Protein AF-A0A2E4R5D9-F1 (afdb_monomer_lite)

Structure (mmCIF, N/CA/C/O backbone):
data_AF-A0A2E4R5D9-F1
#
_entry.id   AF-A0A2E4R5D9-F1
#
loop_
_atom_site.group_PDB
_atom_site.id
_atom_site.type_symbol
_atom_site.label_atom_id
_atom_site.label_alt_id
_atom_site.label_comp_id
_atom_site.label_asym_id
_atom_site.label_entity_id
_atom_site.label_seq_id
_atom_site.pdbx_PDB_ins_code
_atom_site.Cartn_x
_atom_site.Cartn_y
_atom_site.Cartn_z
_atom_site.occupancy
_atom_site.B_iso_or_equiv
_atom_site.auth_seq_id
_atom_site.auth_comp_id
_atom_site.auth_asym_id
_atom_site.auth_atom_id
_atom_site.pdbx_PDB_model_num
ATOM 1 N N . MET A 1 1 ? -2.037 22.801 -1.295 1.00 39.00 1 MET A N 1
ATOM 2 C CA . MET A 1 1 ? -1.072 21.696 -1.460 1.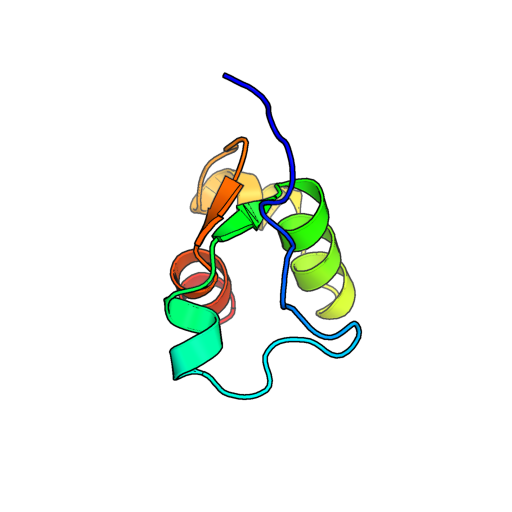00 39.00 1 MET A CA 1
ATOM 3 C C . MET A 1 1 ? -1.730 20.715 -2.397 1.00 39.00 1 MET A C 1
ATOM 5 O O . MET A 1 1 ? -2.680 20.052 -2.002 1.00 39.00 1 MET A O 1
ATOM 9 N N . SER A 1 2 ? -1.364 20.802 -3.667 1.00 44.91 2 SER A N 1
ATOM 10 C CA . SER A 1 2 ? -2.107 20.190 -4.757 1.00 44.91 2 SER A CA 1
ATOM 11 C C . SER A 1 2 ? -1.724 18.713 -4.874 1.00 44.91 2 SER A C 1
ATOM 13 O O . SER A 1 2 ? -0.543 18.381 -4.916 1.00 44.91 2 SER A O 1
ATOM 15 N N . ALA A 1 3 ? -2.723 17.831 -4.868 1.00 49.81 3 ALA A N 1
ATOM 16 C CA . ALA A 1 3 ? -2.588 16.379 -5.000 1.00 49.81 3 ALA A CA 1
ATOM 17 C C . ALA A 1 3 ? -2.284 15.971 -6.456 1.00 49.81 3 ALA A C 1
ATOM 19 O O . ALA A 1 3 ? -2.964 15.134 -7.043 1.00 49.81 3 ALA A O 1
ATOM 20 N N . GLU A 1 4 ? -1.310 16.627 -7.074 1.00 51.06 4 GLU A N 1
ATOM 21 C CA . GLU A 1 4 ? -0.983 16.467 -8.489 1.00 51.06 4 GLU A CA 1
ATOM 22 C C . GLU A 1 4 ? 0.246 15.564 -8.577 1.00 51.06 4 GLU A C 1
ATOM 24 O O . GLU A 1 4 ? 1.344 15.958 -8.200 1.00 51.06 4 GLU A O 1
ATOM 29 N N . ASN A 1 5 ? 0.027 14.352 -9.097 1.00 54.56 5 ASN A N 1
ATOM 30 C CA . ASN A 1 5 ? 1.048 13.417 -9.577 1.00 54.56 5 ASN A CA 1
ATOM 31 C C . ASN A 1 5 ? 1.865 12.618 -8.543 1.00 54.56 5 ASN A C 1
ATOM 33 O O . ASN A 1 5 ? 3.085 12.542 -8.636 1.00 54.56 5 ASN A O 1
ATOM 37 N N . LEU A 1 6 ? 1.199 11.907 -7.626 1.00 60.38 6 LEU A N 1
ATOM 38 C CA . LEU A 1 6 ? 1.854 10.801 -6.900 1.00 60.38 6 LEU A CA 1
ATOM 39 C C . LEU A 1 6 ? 2.193 9.614 -7.830 1.00 60.38 6 LEU A C 1
ATOM 41 O O . LEU A 1 6 ? 3.160 8.908 -7.607 1.00 60.38 6 LEU A O 1
ATOM 45 N N . ASP A 1 7 ? 1.434 9.423 -8.912 1.00 60.56 7 ASP A N 1
ATOM 46 C CA . ASP A 1 7 ? 1.570 8.272 -9.823 1.00 60.56 7 ASP A CA 1
ATOM 47 C C . ASP A 1 7 ? 2.597 8.484 -10.961 1.00 60.56 7 ASP A C 1
ATOM 49 O O . ASP A 1 7 ? 2.752 7.636 -11.839 1.00 60.56 7 ASP A O 1
ATOM 53 N N . SER A 1 8 ? 3.289 9.631 -10.987 1.00 51.56 8 SER A N 1
ATOM 54 C CA . SER A 1 8 ? 4.211 9.982 -12.073 1.00 51.56 8 SER A CA 1
ATOM 55 C C . SER A 1 8 ? 5.428 9.061 -12.105 1.00 51.56 8 SER A C 1
ATOM 57 O O . SER A 1 8 ? 6.379 9.253 -11.352 1.00 51.56 8 SER A O 1
ATOM 59 N N . GLY A 1 9 ? 5.420 8.104 -13.033 1.00 56.19 9 GLY A N 1
ATOM 60 C CA . GLY A 1 9 ? 6.576 7.260 -13.347 1.00 56.19 9 GLY A CA 1
ATOM 61 C C . GLY A 1 9 ? 6.369 5.764 -13.133 1.00 56.19 9 GLY A C 1
ATOM 62 O O . GLY A 1 9 ? 7.320 5.017 -13.333 1.00 56.19 9 GLY A O 1
ATOM 63 N N . ILE A 1 10 ? 5.164 5.312 -12.765 1.00 59.59 10 ILE A N 1
ATOM 64 C CA . ILE A 1 10 ? 4.894 3.883 -12.561 1.00 59.59 10 ILE A CA 1
ATOM 65 C C . ILE A 1 10 ? 4.254 3.282 -13.822 1.00 59.59 10 ILE A C 1
ATOM 67 O O . ILE A 1 10 ? 3.159 3.698 -14.212 1.00 59.59 10 ILE A O 1
ATOM 71 N N . PRO A 1 11 ? 4.905 2.312 -14.493 1.00 58.47 11 PRO A N 1
ATOM 72 C CA . PRO A 1 11 ? 4.318 1.621 -15.632 1.00 58.47 11 PRO A CA 1
ATOM 73 C C . PRO A 1 11 ? 2.963 0.990 -15.286 1.00 58.47 11 PRO A C 1
ATOM 75 O O . PRO A 1 11 ? 2.736 0.490 -14.184 1.00 58.47 11 PRO A O 1
ATOM 78 N N . ALA A 1 12 ? 2.070 0.889 -16.275 1.00 55.34 12 ALA A N 1
ATOM 79 C CA . ALA A 1 12 ? 0.786 0.195 -16.121 1.00 55.34 12 ALA A CA 1
ATOM 80 C C . ALA A 1 12 ? 0.933 -1.285 -15.698 1.00 55.34 12 ALA A C 1
ATOM 82 O O . ALA A 1 12 ? -0.041 -1.895 -15.253 1.00 55.34 12 ALA A O 1
ATOM 83 N N . HIS A 1 13 ? 2.132 -1.855 -15.853 1.00 57.78 13 HIS A N 1
ATOM 84 C CA . HIS A 1 13 ? 2.484 -3.236 -15.526 1.00 57.78 13 HIS A CA 1
ATOM 85 C C . HIS A 1 13 ? 3.155 -3.400 -14.152 1.00 57.78 13 HIS A C 1
ATOM 87 O O . HIS A 1 13 ? 3.562 -4.512 -13.833 1.00 57.78 13 HIS A O 1
ATOM 93 N N . GLY A 1 14 ? 3.221 -2.340 -13.339 1.00 59.34 14 GLY A N 1
ATOM 94 C CA . GLY A 1 14 ? 3.860 -2.358 -12.022 1.00 59.34 14 GLY A CA 1
ATOM 95 C C . GLY A 1 14 ? 5.263 -1.759 -12.058 1.00 59.34 14 GLY A C 1
ATOM 96 O O . GLY A 1 14 ? 5.639 -1.086 -13.016 1.00 59.34 14 GLY A O 1
ATOM 97 N N . PHE A 1 15 ? 6.025 -1.980 -10.994 1.00 63.88 15 PHE A N 1
ATOM 98 C CA . PHE A 1 15 ? 7.373 -1.445 -10.844 1.00 63.88 15 PHE A CA 1
ATOM 99 C C . PHE A 1 15 ? 8.390 -2.225 -11.687 1.00 63.88 15 PHE A C 1
ATOM 101 O O . PHE A 1 15 ? 8.476 -3.444 -11.571 1.00 63.88 15 PHE A O 1
ATOM 108 N N . ASP A 1 16 ? 9.193 -1.528 -12.501 1.00 66.31 16 ASP A N 1
ATOM 109 C CA . ASP A 1 16 ? 10.260 -2.138 -13.318 1.00 66.31 16 ASP A CA 1
ATOM 110 C C . ASP A 1 16 ? 11.284 -2.934 -12.479 1.00 66.31 16 ASP A C 1
ATOM 112 O O . ASP A 1 16 ? 11.900 -3.877 -12.976 1.00 66.31 16 ASP A O 1
ATOM 116 N N . ASN A 1 17 ? 11.479 -2.571 -11.205 1.00 69.12 17 ASN A N 1
ATOM 117 C CA . ASN A 1 17 ? 12.285 -3.319 -10.238 1.00 69.12 17 ASN A CA 1
ATOM 118 C C . ASN A 1 17 ? 11.885 -2.992 -8.783 1.00 69.12 17 ASN A C 1
ATOM 120 O O . ASN A 1 17 ? 11.271 -1.960 -8.511 1.00 69.12 17 ASN A O 1
ATOM 124 N N . TYR A 1 18 ? 12.258 -3.875 -7.850 1.00 70.31 18 TYR A N 1
ATOM 125 C CA . TYR A 1 18 ? 11.930 -3.783 -6.419 1.00 70.31 18 TYR A CA 1
ATOM 126 C C . TYR A 1 18 ? 12.462 -2.508 -5.738 1.00 70.31 18 TYR A C 1
ATOM 128 O O . TYR A 1 18 ? 11.771 -1.929 -4.904 1.00 70.31 18 TYR A O 1
ATOM 136 N N . GLU A 1 19 ? 13.657 -2.030 -6.097 1.00 74.62 19 GLU A N 1
ATOM 137 C CA . GLU A 1 19 ? 14.205 -0.788 -5.523 1.00 74.62 19 GLU A CA 1
ATOM 138 C C . GLU A 1 19 ? 13.366 0.430 -5.929 1.00 74.62 19 GLU A C 1
ATOM 140 O O . GLU A 1 19 ? 12.917 1.187 -5.073 1.00 74.62 19 GLU A O 1
ATOM 145 N N . SER A 1 20 ? 13.037 0.557 -7.218 1.00 71.75 20 SER A N 1
ATOM 146 C CA . SER A 1 20 ? 12.165 1.634 -7.714 1.00 71.75 20 SER A CA 1
ATOM 147 C C . SER A 1 20 ? 10.750 1.533 -7.143 1.00 71.75 20 SER A C 1
ATOM 149 O O . SER A 1 20 ? 10.070 2.545 -6.992 1.00 71.75 20 SER A O 1
ATOM 151 N N . ALA A 1 21 ? 10.310 0.319 -6.808 1.00 76.69 21 ALA A N 1
ATOM 152 C CA . ALA A 1 21 ? 9.063 0.092 -6.100 1.00 76.69 21 ALA A CA 1
ATOM 153 C C . ALA A 1 21 ? 9.093 0.625 -4.676 1.00 76.69 21 ALA A C 1
ATOM 155 O O . ALA A 1 21 ? 8.175 1.327 -4.262 1.00 76.69 21 ALA A O 1
ATOM 156 N N . CYS A 1 22 ? 10.153 0.320 -3.934 1.00 81.25 22 CYS A N 1
ATOM 157 C CA . CYS A 1 22 ? 10.279 0.729 -2.545 1.00 81.25 22 CYS A CA 1
ATOM 158 C C . CYS A 1 22 ? 10.257 2.252 -2.379 1.00 81.25 22 CYS A C 1
ATOM 160 O O . CYS A 1 22 ? 9.596 2.745 -1.463 1.00 81.25 22 CYS A O 1
ATOM 162 N N . ASP A 1 23 ? 10.932 2.981 -3.270 1.00 81.50 23 ASP A N 1
ATOM 163 C CA . ASP A 1 23 ? 11.037 4.446 -3.224 1.00 81.50 23 ASP A CA 1
ATOM 164 C C . ASP A 1 23 ? 9.814 5.185 -3.794 1.00 81.50 23 ASP A C 1
ATOM 166 O O . ASP A 1 23 ? 9.646 6.391 -3.586 1.00 81.50 23 ASP A O 1
ATOM 170 N N . ALA A 1 24 ? 8.927 4.489 -4.504 1.00 83.75 24 ALA A N 1
ATOM 171 C CA . ALA A 1 24 ? 7.739 5.105 -5.068 1.00 83.75 24 ALA A CA 1
ATOM 172 C C . ALA A 1 24 ? 6.679 5.403 -4.005 1.00 83.75 24 ALA A C 1
ATOM 174 O O . ALA A 1 24 ? 6.458 4.631 -3.073 1.00 83.75 24 ALA A O 1
ATOM 175 N N . THR A 1 25 ? 5.946 6.502 -4.189 1.00 87.69 25 THR A N 1
ATOM 176 C CA . THR A 1 25 ? 4.759 6.818 -3.385 1.00 87.69 25 THR A CA 1
ATOM 177 C C . THR A 1 25 ? 3.521 6.731 -4.259 1.00 87.69 25 THR A C 1
ATOM 179 O O . THR A 1 25 ? 3.334 7.530 -5.164 1.00 87.69 25 THR A O 1
ATOM 182 N N . LEU A 1 26 ? 2.651 5.775 -3.971 1.00 85.06 26 LEU A N 1
ATOM 183 C CA . LEU A 1 26 ? 1.424 5.517 -4.702 1.00 85.06 26 LEU A CA 1
ATOM 184 C C . LEU A 1 26 ? 0.233 6.202 -4.037 1.00 85.06 26 LEU A C 1
ATOM 186 O O . LEU A 1 26 ? 0.097 6.236 -2.815 1.00 85.06 26 LEU A O 1
ATOM 190 N N . SER A 1 27 ? -0.689 6.703 -4.857 1.00 89.19 27 SER A N 1
ATOM 191 C CA . SER A 1 27 ? -2.003 7.117 -4.361 1.00 89.19 27 SER A CA 1
ATOM 192 C C . SER A 1 27 ? -2.773 5.923 -3.790 1.00 89.19 27 SER A C 1
ATOM 194 O O . SER A 1 27 ? -2.590 4.783 -4.227 1.00 89.19 27 SER A O 1
ATOM 196 N N . ARG A 1 28 ? -3.716 6.185 -2.878 1.00 90.38 28 ARG A N 1
ATOM 197 C CA . ARG A 1 28 ? -4.625 5.158 -2.346 1.00 90.38 28 ARG A CA 1
ATOM 198 C C . ARG A 1 28 ? -5.287 4.316 -3.439 1.00 90.38 28 ARG A C 1
ATOM 200 O O . ARG A 1 28 ? -5.306 3.096 -3.347 1.00 90.38 28 ARG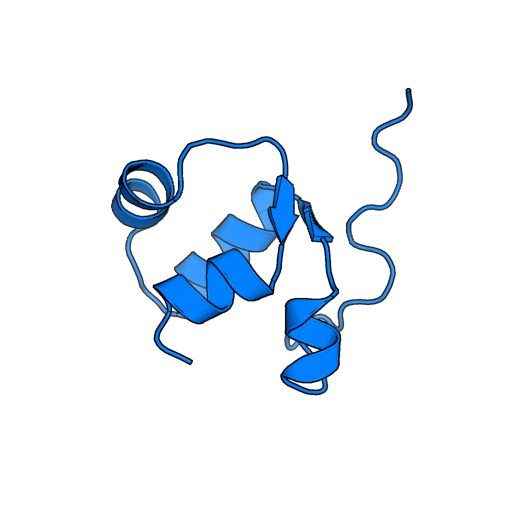 A O 1
ATOM 207 N N . SER A 1 29 ? -5.813 4.946 -4.489 1.00 89.19 29 SER A N 1
ATOM 208 C CA . SER A 1 29 ? -6.466 4.227 -5.590 1.00 89.19 29 SER A CA 1
ATOM 209 C C . SER A 1 29 ? -5.514 3.294 -6.335 1.00 89.19 29 SER A C 1
ATOM 211 O O . SER A 1 29 ? -5.940 2.228 -6.771 1.00 89.19 29 SER A O 1
ATOM 213 N N . ARG A 1 30 ? -4.233 3.663 -6.459 1.00 86.38 30 ARG A N 1
ATOM 214 C CA . ARG A 1 30 ? -3.231 2.813 -7.106 1.00 86.38 30 ARG A CA 1
ATOM 215 C C . ARG A 1 30 ? -2.810 1.649 -6.211 1.00 86.38 30 ARG A C 1
ATOM 217 O O . ARG A 1 30 ? -2.758 0.528 -6.700 1.00 86.38 30 ARG A O 1
ATOM 224 N N . ALA A 1 31 ? -2.608 1.891 -4.916 1.00 89.56 31 ALA A N 1
ATOM 225 C CA . ALA A 1 31 ? -2.350 0.832 -3.938 1.00 89.56 31 ALA A CA 1
ATOM 226 C C . ALA A 1 31 ? -3.472 -0.224 -3.945 1.00 89.56 31 ALA A C 1
ATOM 228 O O . ALA A 1 31 ? -3.213 -1.417 -4.060 1.00 89.56 31 ALA A O 1
ATOM 229 N N . ILE A 1 32 ? -4.731 0.227 -3.936 1.00 90.00 32 ILE A N 1
ATOM 230 C CA . ILE A 1 32 ? -5.909 -0.647 -4.025 1.00 90.00 32 ILE A CA 1
ATOM 231 C C . ILE A 1 32 ? -5.924 -1.438 -5.335 1.00 90.00 32 ILE A C 1
ATOM 233 O O . ILE A 1 32 ? -6.210 -2.633 -5.320 1.00 90.00 32 ILE A O 1
ATOM 237 N N . ALA A 1 33 ? -5.615 -0.793 -6.464 1.00 88.81 33 ALA A N 1
ATOM 238 C CA . ALA A 1 33 ? -5.558 -1.473 -7.752 1.00 88.81 33 ALA A CA 1
ATOM 239 C C . ALA A 1 33 ? -4.498 -2.585 -7.759 1.00 88.81 33 ALA A C 1
ATOM 241 O O . ALA A 1 33 ? -4.772 -3.663 -8.278 1.00 88.81 33 ALA A O 1
ATOM 242 N N . GLU A 1 34 ? -3.327 -2.367 -7.156 1.00 85.94 34 GLU A N 1
ATOM 243 C CA . GLU A 1 34 ? -2.293 -3.402 -7.023 1.00 85.94 34 GLU A CA 1
ATOM 244 C C . GLU A 1 34 ? -2.782 -4.570 -6.154 1.00 85.94 34 GLU A C 1
ATOM 246 O O . GLU A 1 34 ? -2.758 -5.714 -6.606 1.00 85.94 34 GLU A O 1
ATOM 251 N N . VAL A 1 35 ? -3.342 -4.303 -4.969 1.00 89.62 35 VAL A N 1
ATOM 252 C CA . VAL A 1 35 ? -3.910 -5.348 -4.089 1.00 89.62 35 VAL A CA 1
ATOM 253 C C . VAL A 1 35 ? -4.977 -6.178 -4.821 1.00 89.62 35 VAL A C 1
ATOM 255 O O . VAL A 1 35 ? -4.968 -7.410 -4.767 1.00 89.62 35 VAL A O 1
ATOM 258 N N . GLN A 1 36 ? -5.853 -5.521 -5.588 1.00 89.56 36 GLN A N 1
ATOM 259 C CA . GLN A 1 36 ? -6.872 -6.189 -6.403 1.00 89.56 36 GLN A CA 1
ATOM 260 C C . GLN A 1 36 ? -6.282 -7.016 -7.552 1.00 89.56 36 GLN A C 1
ATOM 262 O O . GLN A 1 36 ? -6.804 -8.091 -7.851 1.00 89.56 36 GLN A O 1
ATOM 267 N N . ARG A 1 37 ? -5.198 -6.561 -8.196 1.00 86.38 37 ARG A N 1
ATOM 268 C CA . ARG A 1 37 ? -4.496 -7.330 -9.245 1.00 86.38 37 ARG A CA 1
ATOM 269 C C . ARG A 1 37 ? -3.900 -8.623 -8.702 1.00 86.38 37 ARG A C 1
ATOM 271 O O . ARG A 1 37 ? -3.869 -9.615 -9.425 1.00 86.38 37 ARG A O 1
ATOM 278 N N . HIS A 1 38 ? -3.486 -8.622 -7.439 1.00 86.00 38 HIS A N 1
ATOM 279 C CA . HIS A 1 38 ? -3.028 -9.813 -6.727 1.00 86.00 38 HIS A CA 1
ATOM 280 C C . HIS A 1 38 ? -4.176 -10.693 -6.196 1.00 86.00 38 HIS A C 1
ATOM 282 O O . HIS A 1 38 ? -3.910 -11.713 -5.567 1.00 86.00 38 HIS A O 1
ATOM 288 N N . ALA A 1 39 ? -5.438 -10.344 -6.483 1.00 87.75 39 ALA A N 1
ATOM 289 C CA . ALA A 1 39 ? -6.638 -11.034 -6.004 1.00 87.75 39 ALA A CA 1
ATOM 290 C C . ALA A 1 39 ? -6.719 -11.136 -4.467 1.00 87.75 39 ALA A C 1
ATOM 292 O O . ALA A 1 39 ? -7.290 -12.087 -3.932 1.00 87.75 39 ALA A O 1
ATOM 293 N N . LEU A 1 40 ? -6.158 -10.146 -3.766 1.00 91.25 40 LEU A N 1
ATOM 294 C CA . LEU A 1 40 ? -6.161 -10.056 -2.309 1.00 91.25 40 LEU A CA 1
ATOM 295 C C . LEU A 1 40 ? -7.245 -9.097 -1.804 1.00 91.25 40 LEU A C 1
ATOM 297 O O . LEU A 1 40 ? -7.830 -8.313 -2.559 1.00 91.25 40 LEU A O 1
ATOM 301 N N . ASN A 1 41 ? -7.526 -9.172 -0.505 1.00 93.31 41 ASN A N 1
ATOM 302 C CA . ASN A 1 41 ? -8.564 -8.375 0.127 1.00 93.31 41 ASN A CA 1
ATOM 303 C C . ASN A 1 41 ? -8.057 -6.970 0.475 1.00 93.31 41 ASN A C 1
ATOM 305 O O . ASN A 1 41 ? -7.132 -6.787 1.264 1.00 93.31 41 ASN A O 1
ATOM 309 N N . VAL A 1 42 ? -8.714 -5.968 -0.104 1.00 92.88 42 VAL A N 1
ATOM 310 C CA . VAL A 1 42 ? -8.409 -4.555 0.135 1.00 92.88 42 VAL A CA 1
ATOM 311 C C . VAL A 1 42 ? -8.727 -4.147 1.571 1.00 92.88 42 VAL A C 1
ATOM 313 O O . VAL A 1 42 ? -8.003 -3.337 2.134 1.00 92.88 42 VAL A O 1
ATOM 316 N N . ASP A 1 43 ? -9.786 -4.689 2.171 1.00 94.31 43 ASP A N 1
ATOM 317 C CA . ASP A 1 43 ? -10.178 -4.329 3.538 1.00 94.31 43 ASP A CA 1
ATOM 318 C C . ASP A 1 43 ? -9.131 -4.803 4.556 1.00 94.31 43 ASP A C 1
ATOM 320 O O . ASP A 1 43 ? -8.750 -4.047 5.445 1.00 94.31 43 ASP A O 1
ATOM 324 N N . GLU A 1 44 ? -8.569 -6.001 4.352 1.00 94.69 44 GLU A N 1
ATOM 325 C CA . GLU A 1 44 ? -7.454 -6.515 5.162 1.00 94.69 44 GLU A CA 1
ATOM 326 C C . GLU A 1 44 ? -6.202 -5.652 4.998 1.00 94.69 44 GLU A C 1
ATOM 328 O O . GLU A 1 44 ? -5.630 -5.221 5.997 1.00 94.69 44 GLU A O 1
ATOM 333 N N . PHE A 1 45 ? -5.834 -5.297 3.762 1.00 94.12 45 PHE A N 1
ATOM 334 C CA . PHE A 1 45 ? -4.724 -4.373 3.513 1.00 94.12 45 PHE A CA 1
ATOM 335 C C . PHE A 1 45 ? -4.905 -3.040 4.257 1.00 94.12 45 PHE A C 1
ATOM 337 O O . PHE A 1 45 ? -3.999 -2.576 4.948 1.00 94.12 45 PHE A O 1
ATOM 344 N N . LEU A 1 46 ? -6.086 -2.422 4.151 1.00 93.88 46 LEU A N 1
ATOM 345 C CA . LEU A 1 46 ? -6.374 -1.146 4.809 1.00 93.88 46 LEU A CA 1
ATOM 346 C C . LEU A 1 46 ? -6.443 -1.279 6.337 1.00 93.88 46 LEU A C 1
ATOM 348 O O . LEU A 1 46 ? -6.083 -0.335 7.038 1.00 93.88 46 LEU A O 1
ATOM 352 N N . SER A 1 47 ? -6.885 -2.425 6.858 1.00 95.56 47 SER A N 1
ATOM 353 C CA . SER A 1 47 ? -6.932 -2.695 8.296 1.00 95.56 47 SER A CA 1
ATOM 354 C C . SER A 1 47 ? -5.541 -2.927 8.891 1.00 95.56 47 SER A C 1
ATOM 356 O O . SER A 1 47 ? -5.299 -2.519 10.026 1.00 95.56 47 SER A O 1
ATOM 358 N N . GLU A 1 48 ? -4.633 -3.574 8.160 1.00 94.88 48 GLU A N 1
ATOM 359 C CA . GLU A 1 48 ? -3.284 -3.895 8.643 1.00 94.88 48 GLU A CA 1
ATOM 360 C C . GLU A 1 48 ? -2.290 -2.750 8.415 1.00 94.88 48 GLU A C 1
ATOM 362 O O . GLU A 1 48 ? -1.564 -2.360 9.331 1.00 94.88 48 GLU A O 1
ATOM 367 N N . VAL A 1 49 ? -2.279 -2.165 7.215 1.00 93.88 49 VAL A N 1
ATOM 368 C CA . VAL A 1 49 ? -1.350 -1.083 6.833 1.00 93.88 49 VAL A CA 1
ATOM 369 C C . VAL A 1 49 ? -1.887 0.302 7.230 1.00 93.88 49 VAL A C 1
ATOM 371 O O . VAL A 1 49 ? -1.118 1.261 7.397 1.00 93.88 49 VAL A O 1
ATOM 374 N N . GLY A 1 50 ? -3.205 0.413 7.418 1.00 94.56 50 GLY A N 1
ATOM 375 C CA . GLY A 1 50 ? -3.932 1.636 7.758 1.00 94.56 50 GLY A CA 1
ATOM 376 C C . GLY A 1 50 ? -4.510 2.354 6.534 1.00 94.56 50 GLY A C 1
ATOM 377 O O . GLY A 1 50 ? -3.88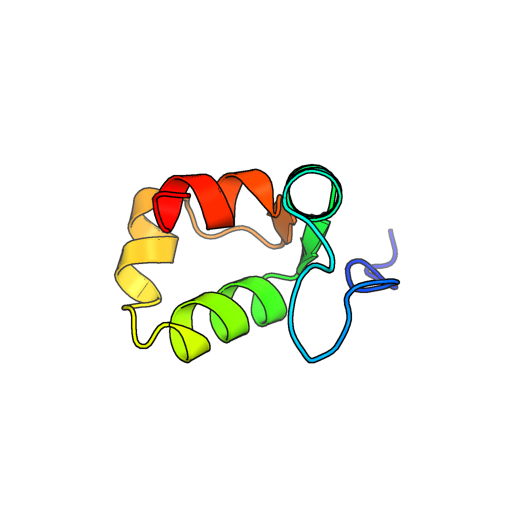3 2.406 5.477 1.00 94.56 50 GLY A O 1
ATOM 378 N N . ASP A 1 51 ? -5.690 2.967 6.679 1.00 93.75 51 ASP A N 1
ATOM 379 C CA . ASP A 1 51 ? -6.331 3.765 5.623 1.00 93.75 51 ASP A CA 1
ATOM 380 C C . ASP A 1 51 ? -5.657 5.143 5.487 1.00 93.75 51 ASP A C 1
ATOM 382 O O . ASP A 1 51 ? -5.818 6.032 6.327 1.00 93.75 51 ASP A O 1
ATOM 386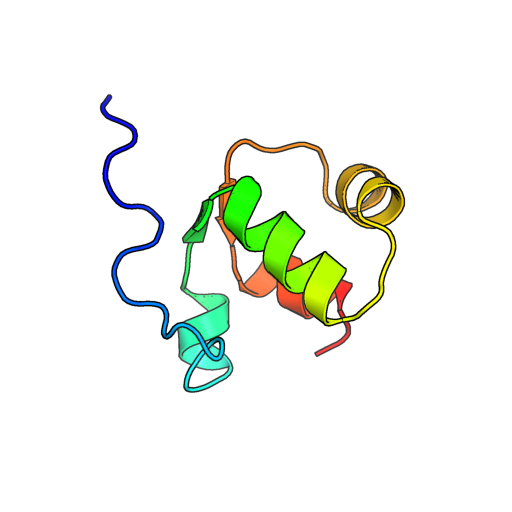 N N . LYS A 1 52 ? -4.855 5.305 4.431 1.00 92.88 52 LYS A N 1
ATOM 387 C CA . LYS A 1 52 ? -4.005 6.472 4.169 1.00 92.88 52 LYS A CA 1
ATOM 388 C C . LYS A 1 52 ? -4.323 7.053 2.786 1.00 92.88 52 LYS A C 1
ATOM 390 O O . LYS A 1 52 ? -4.708 6.324 1.871 1.00 92.88 52 LYS A O 1
ATOM 395 N N . PRO A 1 53 ? -4.122 8.366 2.575 1.00 90.31 53 PRO A N 1
ATOM 396 C CA . PRO A 1 53 ? -4.298 8.977 1.255 1.00 90.31 53 PRO A CA 1
ATOM 397 C C . PRO A 1 53 ? -3.251 8.504 0.225 1.00 90.31 53 PRO A C 1
ATOM 399 O O . PRO A 1 53 ? -3.499 8.577 -0.982 1.00 90.31 53 PRO A O 1
ATOM 402 N N . ALA A 1 54 ? -2.099 8.015 0.691 1.00 89.50 54 ALA A N 1
ATOM 403 C CA . ALA A 1 54 ? -1.004 7.496 -0.118 1.00 89.50 54 ALA A CA 1
ATOM 404 C C . ALA A 1 54 ? -0.214 6.431 0.659 1.00 89.50 54 ALA A C 1
ATOM 406 O O . ALA A 1 54 ? -0.221 6.438 1.892 1.00 89.50 54 ALA A O 1
ATOM 407 N N . TYR A 1 55 ? 0.471 5.559 -0.075 1.00 90.56 55 TYR A N 1
ATOM 408 C CA . TYR A 1 55 ? 1.280 4.454 0.437 1.00 90.56 55 TYR A CA 1
ATOM 409 C C . TYR A 1 55 ? 2.618 4.439 -0.281 1.00 90.56 55 TYR A C 1
ATOM 411 O O . TYR A 1 55 ? 2.674 4.686 -1.483 1.00 90.56 55 TYR A O 1
ATOM 419 N N . THR A 1 56 ? 3.693 4.114 0.418 1.00 89.62 56 THR A N 1
ATOM 420 C CA . THR A 1 56 ? 4.948 3.782 -0.259 1.00 89.62 56 THR A CA 1
ATOM 421 C C . THR A 1 56 ? 4.828 2.413 -0.924 1.00 89.62 56 THR A C 1
ATOM 423 O O . THR A 1 56 ? 4.130 1.528 -0.422 1.00 89.62 56 THR A O 1
ATOM 426 N N . GLY A 1 57 ? 5.507 2.202 -2.051 1.00 87.44 57 GLY A N 1
ATOM 427 C CA . GLY A 1 57 ? 5.545 0.875 -2.658 1.00 87.44 57 GLY A CA 1
ATOM 428 C C . GLY A 1 57 ? 6.217 -0.137 -1.731 1.00 87.44 57 GLY A C 1
ATOM 429 O O . GLY A 1 57 ? 5.808 -1.289 -1.723 1.00 87.44 57 GLY A O 1
ATOM 430 N N . LYS A 1 58 ? 7.118 0.302 -0.839 1.00 89.31 58 LYS A N 1
ATOM 431 C CA . LYS A 1 58 ? 7.640 -0.538 0.245 1.00 89.31 58 LYS A CA 1
ATOM 432 C C . LYS A 1 58 ? 6.538 -1.059 1.174 1.00 89.31 58 LYS A C 1
ATOM 434 O O . LYS A 1 58 ? 6.514 -2.248 1.441 1.00 89.31 58 LYS A O 1
ATOM 439 N N . GLU A 1 59 ? 5.633 -0.205 1.660 1.00 91.75 59 GLU A N 1
ATOM 440 C CA . GLU A 1 59 ? 4.518 -0.638 2.527 1.00 91.75 59 GLU A CA 1
ATOM 441 C C . GLU A 1 59 ? 3.612 -1.661 1.836 1.00 91.75 59 GLU A C 1
ATOM 443 O O . GLU A 1 59 ? 3.138 -2.600 2.468 1.00 91.75 59 GLU A O 1
ATOM 448 N N . ILE A 1 60 ? 3.377 -1.484 0.535 1.00 89.62 60 ILE A N 1
ATOM 449 C CA . ILE A 1 60 ? 2.567 -2.415 -0.253 1.00 89.62 60 ILE A CA 1
ATOM 450 C C . ILE A 1 60 ? 3.316 -3.737 -0.448 1.00 89.62 60 ILE A C 1
ATOM 452 O O . IL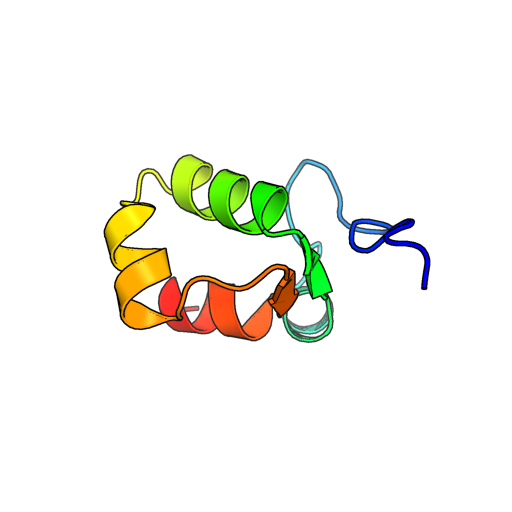E A 1 60 ? 2.731 -4.794 -0.249 1.00 89.62 60 ILE A O 1
ATOM 456 N N . LEU A 1 61 ? 4.598 -3.694 -0.812 1.00 87.62 61 LEU A N 1
ATOM 457 C CA . LEU A 1 61 ? 5.419 -4.884 -1.045 1.00 87.62 61 LEU A CA 1
ATOM 458 C C . LEU A 1 61 ? 5.657 -5.702 0.227 1.00 87.62 61 LEU A C 1
ATOM 460 O O . LEU A 1 61 ? 5.518 -6.920 0.1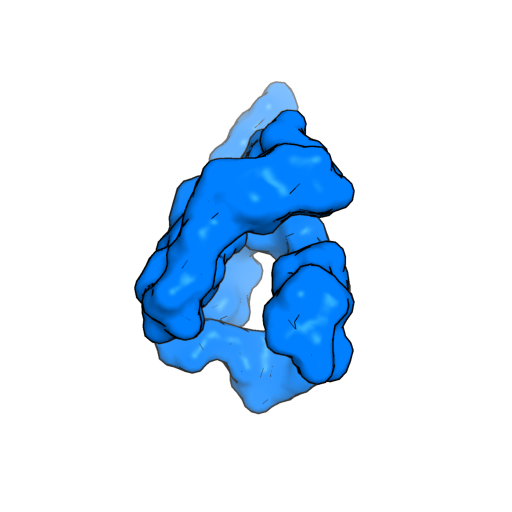78 1.00 87.62 61 LEU A O 1
ATOM 464 N N . ASP A 1 62 ? 5.939 -5.038 1.349 1.00 90.56 62 ASP A N 1
ATOM 465 C CA . ASP A 1 62 ? 6.123 -5.669 2.662 1.00 90.56 62 ASP A CA 1
ATOM 466 C C . ASP A 1 62 ? 4.855 -6.433 3.072 1.00 90.56 62 ASP A C 1
ATOM 468 O O . ASP A 1 62 ? 4.924 -7.589 3.483 1.00 90.56 62 ASP A O 1
ATOM 472 N N . TRP A 1 63 ? 3.678 -5.837 2.836 1.00 92.38 63 TRP A N 1
ATOM 473 C CA . TRP A 1 63 ? 2.392 -6.499 3.062 1.00 92.38 63 TRP A CA 1
ATOM 474 C C . TRP A 1 63 ? 2.120 -7.650 2.082 1.00 92.38 63 TRP A C 1
ATOM 476 O O . TRP A 1 63 ? 1.612 -8.699 2.474 1.00 92.38 63 TRP A O 1
ATOM 486 N N . LEU A 1 64 ? 2.480 -7.485 0.804 1.00 87.31 64 LEU A N 1
ATOM 487 C CA . LEU A 1 64 ? 2.378 -8.543 -0.208 1.00 87.31 64 LEU A CA 1
ATOM 488 C C . LEU A 1 64 ? 3.368 -9.702 0.032 1.00 87.31 64 LEU A C 1
ATOM 490 O O . LEU A 1 64 ? 3.192 -10.772 -0.555 1.00 87.31 64 LEU A O 1
ATOM 494 N N . GLY A 1 65 ? 4.381 -9.505 0.882 1.00 86.25 65 GLY A N 1
ATOM 495 C CA . GLY A 1 65 ? 5.387 -10.505 1.240 1.00 86.25 65 GLY A CA 1
ATOM 496 C C . GLY A 1 65 ? 6.572 -10.598 0.274 1.00 86.25 65 GLY A C 1
ATOM 497 O O . GLY A 1 65 ? 7.141 -11.685 0.137 1.00 86.25 65 GLY A O 1
ATOM 498 N N . TYR A 1 66 ? 6.917 -9.500 -0.408 1.00 80.25 66 TYR A N 1
ATOM 499 C CA . TYR A 1 66 ? 8.100 -9.394 -1.277 1.00 80.25 66 TYR A CA 1
ATOM 500 C C . TYR A 1 66 ? 9.327 -8.836 -0.556 1.00 80.25 66 TYR A C 1
ATOM 502 O O . TYR A 1 66 ? 9.158 -8.002 0.358 1.00 80.25 66 TYR A O 1
#

Radius of gyration: 11.23 Å; chains: 1; bounding box: 24×33×25 Å

pLDDT: mean 80.03, std 15.26, range [39.0, 95.56]

Secondary structure (DSSP, 8-state):
-----TTTT--TT--SSHHHHHH-EEEHHHHHHHHHHTT--HHHHHHHH---SEEEHHHHHHHHT-

Sequence (66 aa):
MSAENLDSGIPAHGFDNYESACDATLSRSRAIAEVQRHALNVDEFLSEVGDKPAYTGKEILDWLGY

Foldseek 3Di:
DDPPDLPPPADPVGHPDPVSQQARKAAPVVLQVVCVVVVHDPVVLCVVLNDDRIDRSNSSCVVVPD